Protein AF-A0A401IT10-F1 (afdb_monomer_lite)

Organism: NCBI:txid1808352

Radius of gyration: 24.79 Å; chains: 1; bounding box: 71×29×57 Å

Foldseek 3Di:
DDDQDPVNVVVVVVVCVVVVVVVVVVVVVVVVVCCLPPPDDPVRNVVVVVVVVVVVQVVQKKKKWWWKDFPNWIKIWIKIDTADDPVQWDQPPNDTWGWIFIDIDDTPPPVPCPPDSPGQIDHCQCVVDQVSVVVSVVVVVVVPGHPMDIPDMDMDD

Sequence (157 aa):
MPKTSKAQLKAVQKYDAEHRAEKQYRNRKSAAATFVRKYGTYADIKDLQSIIEDRLQEENTMIANIEFTSEGTAYQTTIQFEQLNDNNTNYIGGRYVATAAVDIFSGPDIDKDMDASLEWYYTDEDIADAEHVKAWFLENLKHEYQEPEINGFEIEE

Secondary structure (DSSP, 8-state):
-PPPPHHHHHHHHHHHHHTHHHHHHHHHHHHHHHIIIII--HHHHHHHHHHHHHHHHHTTEEEEEEEEEETTEEEEEEEEEE---TTT-EEETTEEEEEEEEEE--STTTTS-TT---EEEE-TTTTSSHHHHHHHHHHHHTTTSSS-EEEEEEEE-

Structure (mmCIF, N/CA/C/O backbone):
data_AF-A0A401IT10-F1
#
_entry.id   AF-A0A401IT10-F1
#
loop_
_atom_site.group_PDB
_atom_site.id
_atom_site.type_symbol
_atom_site.label_atom_id
_atom_site.label_alt_id
_atom_site.label_comp_id
_atom_site.label_asym_id
_atom_site.label_entity_id
_atom_site.label_seq_id
_atom_site.pdbx_PDB_ins_code
_atom_site.Cartn_x
_atom_site.Cartn_y
_atom_site.Cartn_z
_atom_site.occupancy
_atom_site.B_iso_or_equiv
_atom_site.auth_seq_id
_atom_site.auth_comp_id
_atom_site.auth_asym_id
_atom_site.auth_atom_id
_atom_site.pdbx_PDB_model_num
ATOM 1 N N . MET A 1 1 ? 43.402 6.080 -30.021 1.00 50.00 1 MET A N 1
ATOM 2 C CA . MET A 1 1 ? 42.732 5.780 -28.736 1.00 50.00 1 MET A CA 1
ATOM 3 C C . MET A 1 1 ? 43.702 5.001 -27.856 1.00 50.00 1 MET A C 1
ATOM 5 O O . MET A 1 1 ? 44.206 3.989 -28.337 1.00 50.00 1 MET A O 1
ATOM 9 N N . PRO A 1 2 ? 44.047 5.473 -26.645 1.00 54.12 2 PRO A N 1
ATOM 10 C CA . PRO A 1 2 ? 44.966 4.750 -25.768 1.00 54.12 2 PRO A CA 1
ATOM 11 C C . PRO A 1 2 ? 44.346 3.406 -25.358 1.00 54.12 2 PRO A C 1
ATOM 13 O O . PRO A 1 2 ? 43.202 3.354 -24.913 1.00 54.12 2 PRO A O 1
ATOM 16 N N . LYS A 1 3 ? 45.086 2.310 -25.562 1.00 64.06 3 LYS A N 1
ATOM 17 C CA . LYS A 1 3 ? 44.683 0.963 -25.138 1.00 64.06 3 LYS A CA 1
ATOM 18 C C . LYS A 1 3 ? 44.885 0.843 -23.629 1.00 64.06 3 LYS A C 1
ATOM 20 O O . LYS A 1 3 ? 45.988 1.078 -23.141 1.00 64.06 3 LYS A O 1
ATOM 25 N N . THR A 1 4 ? 43.833 0.460 -22.917 1.00 74.75 4 THR A N 1
ATOM 26 C CA . THR A 1 4 ? 43.849 0.175 -21.478 1.00 74.75 4 THR A CA 1
ATOM 27 C C . THR A 1 4 ? 44.982 -0.797 -21.144 1.00 74.75 4 THR A C 1
ATOM 29 O O . THR A 1 4 ? 45.135 -1.831 -21.801 1.00 74.75 4 THR A O 1
ATOM 32 N N . SER A 1 5 ? 45.812 -0.471 -20.153 1.00 81.38 5 SER A N 1
ATOM 33 C CA . SER A 1 5 ? 46.971 -1.299 -19.808 1.00 81.38 5 SER A CA 1
ATOM 34 C C . SER A 1 5 ? 46.536 -2.619 -19.157 1.00 81.38 5 SER A C 1
ATOM 36 O O . SER A 1 5 ? 45.479 -2.708 -18.527 1.00 81.38 5 SER A O 1
ATOM 38 N N . LYS A 1 6 ? 47.365 -3.670 -19.256 1.00 78.88 6 LYS A N 1
ATOM 39 C CA . LYS A 1 6 ? 47.084 -4.973 -18.614 1.00 78.88 6 LYS A CA 1
ATOM 40 C C . LYS A 1 6 ? 46.877 -4.854 -17.096 1.00 78.88 6 LYS A C 1
ATOM 42 O O . LYS A 1 6 ? 46.106 -5.620 -16.527 1.00 78.88 6 LYS A O 1
ATOM 47 N N . ALA A 1 7 ? 47.553 -3.904 -16.449 1.00 77.56 7 ALA A N 1
ATOM 48 C CA . ALA A 1 7 ? 47.401 -3.637 -15.020 1.00 77.56 7 ALA A CA 1
ATOM 49 C C . ALA A 1 7 ? 46.048 -2.982 -14.698 1.00 77.56 7 ALA A C 1
ATOM 51 O O . ALA A 1 7 ? 45.385 -3.394 -13.751 1.00 77.56 7 ALA A O 1
ATOM 52 N N . GLN A 1 8 ? 45.599 -2.037 -15.529 1.00 75.25 8 GLN A N 1
ATOM 53 C CA . GLN A 1 8 ? 44.277 -1.414 -15.404 1.00 75.25 8 GLN A CA 1
ATOM 54 C C . GLN A 1 8 ? 43.151 -2.435 -15.618 1.00 75.25 8 GLN A C 1
ATOM 56 O O . GLN A 1 8 ? 42.199 -2.466 -14.847 1.00 75.25 8 GLN A O 1
ATOM 61 N N . LEU A 1 9 ? 43.294 -3.333 -16.600 1.00 79.69 9 LEU A N 1
ATOM 62 C CA . LEU A 1 9 ? 42.358 -4.442 -16.819 1.00 79.69 9 LEU A CA 1
ATOM 63 C C . LEU A 1 9 ? 42.250 -5.366 -15.597 1.00 79.69 9 LEU A C 1
ATOM 65 O O . LEU A 1 9 ? 41.143 -5.704 -15.191 1.00 79.69 9 LEU A O 1
ATOM 69 N N . LYS A 1 10 ? 43.380 -5.739 -14.980 1.00 80.38 10 LYS A N 1
ATOM 70 C CA . LYS A 1 10 ? 43.384 -6.557 -13.755 1.00 80.38 10 LYS A CA 1
ATOM 71 C C . LYS A 1 10 ? 42.734 -5.843 -12.567 1.00 80.38 10 LYS A C 1
ATOM 73 O O . LYS A 1 10 ? 42.015 -6.482 -11.805 1.00 80.38 10 LYS A O 1
ATOM 78 N N . ALA A 1 11 ? 42.967 -4.540 -12.414 1.00 78.19 11 ALA A N 1
ATOM 79 C CA . ALA A 1 11 ? 42.359 -3.747 -11.347 1.00 78.19 11 ALA A CA 1
ATOM 80 C C . ALA A 1 11 ? 40.830 -3.660 -11.499 1.00 78.19 11 ALA A C 1
ATOM 82 O O . ALA A 1 11 ? 40.110 -3.898 -10.534 1.00 78.19 11 ALA A O 1
ATOM 83 N N . VAL A 1 12 ? 40.334 -3.418 -12.719 1.00 78.75 12 VAL A N 1
ATOM 84 C CA . VAL A 1 12 ? 38.890 -3.407 -13.021 1.00 78.75 12 VAL A CA 1
ATOM 85 C C . VAL A 1 12 ? 38.268 -4.782 -12.790 1.00 78.75 12 VAL A C 1
ATOM 87 O O . VAL A 1 12 ? 37.216 -4.877 -12.173 1.00 78.75 12 VAL A O 1
ATOM 90 N N . GLN A 1 13 ? 38.931 -5.859 -13.219 1.00 81.38 13 GLN A N 1
ATOM 91 C CA . GLN A 1 13 ? 38.443 -7.223 -12.988 1.00 81.38 13 GLN A CA 1
ATOM 92 C C . GLN A 1 13 ? 38.327 -7.561 -11.500 1.00 81.38 13 GLN A C 1
ATOM 94 O O . GLN A 1 13 ? 37.356 -8.196 -11.099 1.00 81.38 13 GLN A O 1
ATOM 99 N N . LYS A 1 14 ? 39.299 -7.133 -10.686 1.00 83.81 14 LYS A N 1
ATOM 100 C CA . LYS A 1 14 ? 39.262 -7.333 -9.235 1.00 83.81 14 LYS A CA 1
ATOM 101 C C . LYS A 1 14 ? 38.118 -6.540 -8.597 1.00 83.81 14 LYS A C 1
ATOM 103 O O . LYS A 1 14 ? 37.328 -7.114 -7.857 1.00 83.81 14 LYS A O 1
ATOM 108 N N . TYR A 1 15 ? 37.982 -5.267 -8.960 1.00 80.62 15 TYR A N 1
ATOM 109 C CA . TYR A 1 15 ? 36.897 -4.413 -8.480 1.00 80.62 15 TYR A CA 1
ATOM 110 C C . TYR A 1 15 ? 35.513 -4.963 -8.864 1.00 80.62 15 TYR A C 1
ATOM 112 O O . TYR A 1 15 ? 34.629 -5.062 -8.020 1.00 80.62 15 TYR A O 1
ATOM 120 N N . ASP A 1 16 ? 35.343 -5.406 -10.111 1.00 79.50 16 ASP A N 1
ATOM 121 C CA . ASP A 1 16 ? 34.102 -6.009 -10.606 1.00 79.50 16 ASP A CA 1
ATOM 122 C C . ASP A 1 16 ? 33.761 -7.339 -9.919 1.00 79.50 16 ASP A C 1
ATOM 124 O O . ASP A 1 16 ? 32.584 -7.683 -9.801 1.00 79.50 16 ASP A O 1
ATOM 128 N N . ALA A 1 17 ? 34.775 -8.108 -9.511 1.00 80.19 17 ALA A N 1
ATOM 129 C CA . ALA A 1 17 ? 34.582 -9.343 -8.760 1.00 80.19 17 ALA A CA 1
ATOM 130 C C . ALA A 1 17 ? 34.112 -9.056 -7.327 1.00 80.19 17 ALA A C 1
ATOM 132 O O . ALA A 1 17 ? 33.219 -9.743 -6.836 1.00 80.19 17 ALA A O 1
ATOM 133 N N . GLU A 1 18 ? 34.666 -8.018 -6.697 1.00 83.00 18 GLU A N 1
ATOM 134 C CA . GLU A 1 18 ? 34.283 -7.551 -5.358 1.00 83.00 18 GLU A CA 1
ATOM 135 C C . GLU A 1 18 ? 32.901 -6.862 -5.356 1.00 83.00 18 GLU A C 1
ATOM 137 O O . GLU A 1 18 ? 32.152 -6.999 -4.396 1.00 83.00 18 GLU A O 1
ATOM 142 N N . HIS A 1 19 ? 32.504 -6.211 -6.459 1.00 86.44 19 HIS A N 1
ATOM 143 C CA . HIS A 1 19 ? 31.243 -5.457 -6.597 1.00 86.44 19 HIS A CA 1
ATOM 144 C C . HIS A 1 19 ? 30.269 -6.118 -7.583 1.00 86.44 19 HIS A C 1
ATOM 146 O O . HIS A 1 19 ? 29.562 -5.460 -8.356 1.00 86.44 19 HIS A O 1
ATOM 152 N N . ARG A 1 20 ? 30.235 -7.454 -7.592 1.00 85.12 20 ARG A N 1
ATOM 153 C CA . ARG A 1 20 ? 29.487 -8.234 -8.588 1.00 85.12 20 ARG A CA 1
ATOM 154 C C . ARG A 1 20 ? 27.992 -7.904 -8.610 1.00 85.12 20 ARG A C 1
ATOM 156 O O . ARG A 1 20 ? 27.420 -7.814 -9.697 1.00 85.12 20 ARG A O 1
ATOM 163 N N . ALA A 1 21 ? 27.377 -7.709 -7.442 1.00 82.31 21 ALA A N 1
ATOM 164 C CA . ALA A 1 21 ? 25.958 -7.373 -7.319 1.00 82.31 21 ALA A CA 1
ATOM 165 C C . ALA A 1 21 ? 25.643 -6.001 -7.939 1.00 82.31 21 ALA A C 1
ATOM 167 O O . ALA A 1 21 ? 24.772 -5.894 -8.802 1.00 82.31 21 ALA A O 1
ATOM 168 N N . GLU A 1 22 ? 26.419 -4.971 -7.595 1.00 83.19 22 GLU A N 1
ATOM 169 C CA . GLU A 1 22 ? 26.259 -3.622 -8.146 1.00 83.19 22 GLU A CA 1
ATOM 170 C C . GLU A 1 22 ? 26.484 -3.602 -9.667 1.00 83.19 22 GLU A C 1
ATOM 172 O O . GLU A 1 22 ? 25.728 -2.991 -10.425 1.00 83.19 22 GLU A O 1
ATOM 177 N N . LYS A 1 23 ? 27.488 -4.341 -10.156 1.00 86.56 23 LYS A N 1
ATOM 178 C CA . LYS A 1 23 ? 27.721 -4.506 -11.594 1.00 86.56 23 LYS A CA 1
ATOM 179 C C . LYS A 1 23 ? 26.531 -5.163 -12.296 1.00 86.56 23 LYS A C 1
ATOM 181 O O . LYS A 1 23 ? 26.128 -4.697 -13.362 1.00 86.56 23 LYS A O 1
ATOM 186 N N . GLN A 1 24 ? 25.968 -6.229 -11.725 1.00 88.50 24 GLN A N 1
ATOM 187 C CA . GLN A 1 24 ? 24.781 -6.883 -12.280 1.00 88.50 24 GLN A CA 1
ATOM 188 C C . GLN A 1 24 ? 23.581 -5.936 -12.310 1.00 88.50 24 GLN A C 1
ATOM 190 O O . GLN A 1 24 ? 22.924 -5.849 -13.347 1.00 88.50 24 GLN A O 1
ATOM 195 N N . TYR A 1 25 ? 23.348 -5.185 -11.231 1.00 91.00 25 TYR A N 1
ATOM 196 C CA . TYR A 1 25 ? 22.302 -4.166 -11.167 1.00 91.00 25 TYR A CA 1
ATOM 197 C C . TYR A 1 25 ? 22.457 -3.126 -12.288 1.00 91.00 25 TYR A C 1
ATOM 199 O O . TYR A 1 25 ? 21.541 -2.938 -13.091 1.00 91.00 25 TYR A O 1
ATOM 207 N N . ARG A 1 26 ? 23.645 -2.515 -12.425 1.00 88.12 26 ARG A N 1
ATOM 208 C CA . ARG A 1 26 ? 23.922 -1.509 -13.470 1.00 88.12 26 ARG A CA 1
ATOM 209 C C . ARG A 1 26 ? 23.730 -2.069 -14.880 1.00 88.12 26 ARG A C 1
ATOM 211 O O . ARG A 1 26 ? 23.137 -1.403 -15.729 1.00 88.12 26 ARG A O 1
ATOM 218 N N . ASN A 1 27 ? 24.189 -3.297 -15.125 1.00 91.00 27 ASN A N 1
ATOM 219 C CA . ASN A 1 27 ? 24.030 -3.959 -16.419 1.00 91.00 27 ASN A CA 1
ATOM 220 C C . ASN A 1 27 ? 22.556 -4.208 -16.756 1.00 91.00 27 ASN A C 1
ATOM 222 O O . ASN A 1 27 ? 22.135 -3.890 -17.866 1.00 91.00 27 ASN A O 1
ATOM 226 N N . ARG A 1 28 ? 21.768 -4.728 -15.806 1.00 92.44 28 ARG A N 1
ATOM 227 C CA . ARG A 1 28 ? 20.327 -4.967 -15.987 1.00 92.44 28 ARG A CA 1
ATOM 228 C C . ARG A 1 28 ? 19.575 -3.662 -16.248 1.00 92.44 28 ARG A C 1
ATOM 230 O O . ARG A 1 28 ? 18.846 -3.579 -17.231 1.00 92.44 28 ARG A O 1
ATOM 237 N N . LYS A 1 29 ? 19.833 -2.620 -15.450 1.00 91.56 29 LYS A N 1
ATOM 238 C CA . LYS A 1 29 ? 19.239 -1.283 -15.623 1.00 91.56 29 LYS A CA 1
ATOM 239 C C . LYS A 1 29 ? 19.545 -0.689 -17.001 1.00 91.56 29 LYS A C 1
ATOM 241 O O . LYS A 1 29 ? 18.652 -0.182 -17.675 1.00 91.56 29 LYS A O 1
ATOM 246 N N . SER A 1 30 ? 20.801 -0.772 -17.438 1.00 92.38 30 SER A N 1
ATOM 247 C CA . SER A 1 30 ? 21.225 -0.268 -18.749 1.00 92.38 30 SER A CA 1
ATOM 248 C C . SER A 1 30 ? 20.597 -1.054 -19.906 1.00 92.38 30 SER A C 1
ATOM 250 O O . SER A 1 30 ? 20.155 -0.462 -20.894 1.00 92.38 30 SER A O 1
ATOM 252 N N . ALA A 1 31 ? 20.508 -2.382 -19.771 1.00 92.88 31 ALA A N 1
ATOM 253 C CA . ALA A 1 31 ? 19.874 -3.247 -20.760 1.00 92.88 31 ALA A CA 1
ATOM 254 C C . ALA A 1 31 ? 18.378 -2.937 -20.900 1.00 92.88 31 ALA A C 1
ATOM 256 O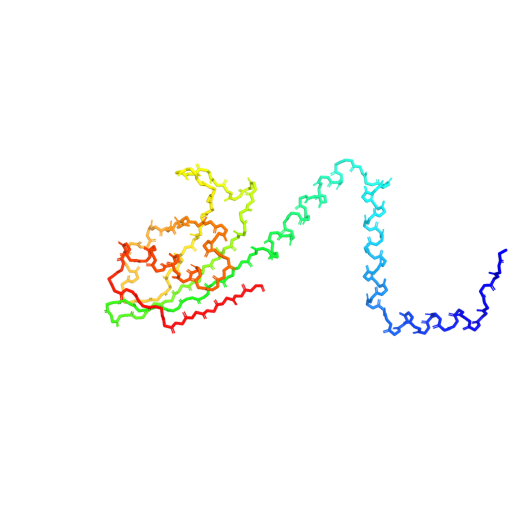 O . ALA A 1 31 ? 17.920 -2.714 -22.018 1.00 92.88 31 ALA A O 1
ATOM 257 N N . ALA A 1 32 ? 17.654 -2.821 -19.782 1.00 91.88 32 ALA A N 1
ATOM 258 C CA . ALA A 1 32 ? 16.243 -2.438 -19.762 1.00 91.88 32 ALA A CA 1
ATOM 259 C C . ALA A 1 32 ? 16.016 -1.063 -20.413 1.00 91.88 32 ALA A C 1
ATOM 261 O O . ALA A 1 32 ? 15.219 -0.939 -21.339 1.00 91.88 32 ALA A O 1
ATOM 262 N N . ALA A 1 33 ? 16.791 -0.044 -20.025 1.00 91.06 33 ALA A N 1
ATOM 263 C CA . ALA A 1 33 ? 16.687 1.291 -20.620 1.00 91.06 33 ALA A CA 1
ATOM 264 C C . ALA A 1 33 ? 16.961 1.285 -22.134 1.00 91.06 33 ALA A C 1
ATOM 266 O O . ALA A 1 33 ? 16.322 2.010 -22.897 1.00 91.06 33 ALA A O 1
ATOM 267 N N . THR A 1 34 ? 17.924 0.476 -22.579 1.00 94.69 34 THR A N 1
ATOM 268 C CA . THR A 1 34 ? 18.251 0.343 -24.002 1.00 94.69 34 THR A CA 1
ATOM 269 C C . THR A 1 34 ? 17.142 -0.381 -24.757 1.00 94.69 34 THR A C 1
ATOM 271 O O . THR A 1 34 ? 16.793 0.050 -25.854 1.00 94.69 34 THR A O 1
ATOM 274 N N . PHE A 1 35 ? 16.573 -1.440 -24.176 1.00 95.12 35 PHE A N 1
ATOM 275 C CA . PHE A 1 35 ? 15.438 -2.153 -24.747 1.00 95.12 35 PHE A CA 1
ATOM 276 C C . PHE A 1 35 ? 14.262 -1.200 -24.957 1.00 95.12 35 PHE A C 1
ATOM 278 O O . PHE A 1 35 ? 13.869 -0.990 -26.101 1.00 95.12 35 PHE A O 1
ATOM 285 N N . VAL A 1 36 ? 13.821 -0.517 -23.896 1.00 93.38 36 VAL A N 1
ATOM 286 C CA . VAL A 1 36 ? 12.689 0.421 -23.941 1.00 93.38 36 VAL A CA 1
ATOM 287 C C . VAL A 1 36 ? 12.887 1.528 -24.980 1.00 93.38 36 VAL A C 1
ATOM 289 O O . VAL A 1 36 ? 11.966 1.882 -25.705 1.00 93.38 36 VAL A O 1
ATOM 292 N N . ARG A 1 37 ? 14.103 2.079 -25.087 1.00 91.69 37 ARG A N 1
ATOM 293 C CA . ARG A 1 37 ? 14.372 3.221 -25.978 1.00 91.69 37 ARG A CA 1
ATOM 294 C C . ARG A 1 37 ? 14.607 2.854 -27.439 1.00 91.69 37 ARG A C 1
ATOM 296 O O . ARG A 1 37 ? 14.472 3.732 -28.287 1.00 91.69 37 ARG A O 1
ATOM 303 N N . LYS A 1 38 ? 15.100 1.647 -27.733 1.00 93.38 38 LYS A N 1
ATOM 304 C CA . LYS A 1 38 ? 15.659 1.330 -29.062 1.00 93.38 38 LYS A CA 1
ATOM 305 C C . LYS A 1 38 ? 15.161 0.039 -29.691 1.00 93.38 38 LYS A C 1
ATOM 307 O O . LYS A 1 38 ? 15.209 -0.050 -30.913 1.00 93.38 38 LYS A O 1
ATOM 312 N N . TYR A 1 39 ? 14.777 -0.956 -28.896 1.00 94.00 39 TYR A N 1
ATOM 313 C CA . TYR A 1 39 ? 14.527 -2.306 -29.408 1.00 94.00 39 TYR A CA 1
ATOM 314 C C . TYR A 1 39 ? 13.101 -2.800 -29.179 1.00 94.00 39 TYR A C 1
ATOM 316 O O . TYR A 1 39 ? 12.605 -3.544 -30.017 1.00 94.00 39 TYR A O 1
ATOM 324 N N . GLY A 1 40 ? 12.459 -2.405 -28.079 1.00 91.38 40 GLY A N 1
ATOM 325 C CA . GLY A 1 40 ? 11.098 -2.819 -27.762 1.00 91.38 40 GLY A CA 1
ATOM 326 C C . GLY A 1 40 ? 10.101 -2.276 -28.780 1.00 91.38 40 GLY A C 1
ATOM 327 O O . GLY A 1 40 ? 10.162 -1.107 -29.169 1.00 91.38 40 GLY A O 1
ATOM 328 N N . THR A 1 41 ? 9.183 -3.131 -29.217 1.00 96.62 41 THR A N 1
ATOM 329 C CA . THR A 1 41 ? 8.018 -2.704 -29.990 1.00 96.62 41 THR A CA 1
ATOM 330 C C . THR A 1 41 ? 7.008 -2.020 -29.075 1.00 96.62 41 THR A C 1
ATOM 332 O O . THR A 1 41 ? 7.035 -2.199 -27.863 1.00 96.62 41 THR A O 1
ATOM 335 N N . TYR A 1 42 ? 6.061 -1.268 -29.639 1.00 92.38 42 TYR A N 1
ATOM 336 C CA . TYR A 1 42 ? 4.999 -0.653 -28.836 1.00 92.38 42 TYR A CA 1
ATOM 337 C C . TYR A 1 42 ? 4.179 -1.663 -28.020 1.00 92.38 42 TYR A C 1
ATOM 339 O O . TYR A 1 42 ? 3.706 -1.301 -26.949 1.00 92.38 42 TYR A O 1
ATOM 347 N N . ALA A 1 43 ? 4.014 -2.899 -28.506 1.00 92.12 43 ALA A N 1
ATOM 348 C CA . ALA A 1 43 ? 3.369 -3.962 -27.737 1.00 92.12 43 ALA A CA 1
ATOM 349 C C . ALA A 1 43 ? 4.233 -4.353 -26.529 1.00 92.12 43 ALA A C 1
ATOM 351 O O . ALA A 1 43 ? 3.758 -4.271 -25.404 1.00 92.12 43 ALA A O 1
ATOM 352 N N . ASP A 1 44 ? 5.527 -4.614 -26.749 1.00 92.31 44 ASP A N 1
ATOM 353 C CA . ASP A 1 44 ? 6.462 -4.943 -25.663 1.00 92.31 44 ASP A CA 1
ATOM 354 C C . ASP A 1 44 ? 6.538 -3.830 -24.607 1.00 92.31 44 ASP A C 1
ATOM 356 O O . ASP A 1 44 ? 6.655 -4.105 -23.417 1.00 92.31 44 ASP A O 1
ATOM 360 N N . ILE A 1 45 ? 6.488 -2.558 -25.025 1.00 92.44 45 ILE A N 1
ATOM 361 C CA . ILE A 1 45 ? 6.507 -1.430 -24.085 1.00 92.44 45 ILE A CA 1
ATOM 362 C C . ILE A 1 45 ? 5.235 -1.395 -23.238 1.00 92.44 45 ILE A C 1
ATOM 364 O O . ILE A 1 45 ? 5.335 -1.121 -22.048 1.00 92.44 45 ILE A O 1
ATOM 368 N N . LYS A 1 46 ? 4.064 -1.681 -23.817 1.00 88.94 46 LYS A N 1
ATOM 369 C CA . LYS A 1 46 ? 2.805 -1.735 -23.062 1.00 88.94 46 LYS A CA 1
ATOM 370 C C . LYS A 1 46 ? 2.783 -2.892 -22.069 1.00 88.94 46 LYS A C 1
ATOM 372 O O . LYS A 1 46 ? 2.386 -2.691 -20.929 1.00 88.94 46 LYS A O 1
ATOM 377 N N . ASP A 1 47 ? 3.270 -4.060 -22.472 1.00 88.88 47 ASP A N 1
ATOM 378 C CA . ASP A 1 47 ? 3.366 -5.214 -21.576 1.00 88.88 47 ASP A CA 1
ATOM 379 C C . ASP A 1 47 ? 4.334 -4.925 -20.418 1.00 88.88 47 ASP A C 1
ATOM 381 O O . ASP A 1 47 ? 4.027 -5.181 -19.256 1.00 88.88 47 ASP A O 1
ATOM 385 N N . LEU A 1 48 ? 5.488 -4.311 -20.712 1.00 90.50 48 LEU A N 1
ATOM 386 C CA . LEU A 1 48 ? 6.419 -3.861 -19.676 1.00 90.50 48 LEU A CA 1
ATOM 387 C C . LEU A 1 48 ? 5.819 -2.782 -18.777 1.00 90.50 48 LEU A C 1
ATOM 389 O O . LEU A 1 48 ? 6.143 -2.753 -17.595 1.00 90.50 48 LEU A O 1
ATOM 393 N N . GLN A 1 49 ? 4.986 -1.898 -19.320 1.00 86.38 49 GLN A N 1
ATOM 394 C CA . GLN A 1 49 ? 4.306 -0.875 -18.540 1.00 86.38 49 GLN A CA 1
ATOM 395 C C . GLN A 1 49 ? 3.344 -1.510 -17.527 1.00 86.38 49 GLN A C 1
ATOM 397 O O . GLN A 1 49 ? 3.443 -1.165 -16.358 1.00 86.38 49 GLN A O 1
ATOM 402 N N . SER A 1 50 ? 2.536 -2.495 -17.933 1.00 81.56 50 SER A N 1
ATOM 403 C CA . SER A 1 50 ? 1.665 -3.247 -17.012 1.00 81.56 50 SER A CA 1
ATOM 404 C C . SER A 1 50 ? 2.466 -3.919 -15.895 1.00 81.56 50 SER A C 1
ATOM 406 O O . SER A 1 50 ? 2.143 -3.764 -14.729 1.00 81.56 50 SER A O 1
ATOM 408 N N . ILE A 1 51 ? 3.573 -4.594 -16.226 1.00 85.81 51 ILE A N 1
ATOM 409 C CA . ILE A 1 51 ? 4.420 -5.260 -15.219 1.00 85.81 51 ILE A CA 1
ATOM 410 C C . ILE A 1 51 ? 5.055 -4.247 -14.254 1.00 85.81 51 ILE A C 1
ATOM 412 O O . ILE A 1 51 ? 5.257 -4.541 -13.077 1.00 85.81 51 ILE A O 1
ATOM 416 N N . ILE A 1 52 ? 5.436 -3.067 -14.753 1.00 84.12 52 ILE A N 1
ATOM 417 C CA . ILE A 1 52 ? 5.968 -1.989 -13.914 1.00 84.12 52 ILE A CA 1
ATOM 418 C C . ILE A 1 52 ? 4.869 -1.442 -13.005 1.00 84.12 52 ILE A C 1
ATOM 420 O O . ILE A 1 52 ? 5.146 -1.211 -11.836 1.00 84.12 52 ILE A O 1
ATOM 424 N N . GLU A 1 53 ? 3.658 -1.249 -13.520 1.00 79.00 53 GLU A N 1
ATOM 425 C CA . GLU A 1 53 ? 2.501 -0.798 -12.744 1.00 79.00 53 GLU A CA 1
ATOM 426 C C . GLU A 1 53 ? 2.171 -1.798 -11.626 1.00 79.00 53 GLU A C 1
ATOM 428 O O . GLU A 1 53 ? 2.139 -1.385 -10.472 1.00 79.00 53 GLU A O 1
ATOM 433 N N . ASP A 1 54 ? 2.089 -3.100 -11.922 1.00 73.31 54 ASP A N 1
ATOM 434 C CA . ASP A 1 54 ? 1.876 -4.156 -10.918 1.00 73.31 54 ASP A CA 1
ATOM 435 C C . ASP A 1 54 ? 2.979 -4.143 -9.844 1.00 73.31 54 ASP A C 1
ATOM 437 O O . ASP A 1 54 ? 2.723 -4.194 -8.642 1.00 73.31 54 ASP A O 1
ATOM 441 N N . ARG A 1 55 ? 4.245 -4.021 -10.268 1.00 73.75 55 ARG A N 1
ATOM 442 C CA . ARG A 1 55 ? 5.392 -4.003 -9.349 1.00 73.75 55 ARG A CA 1
ATOM 443 C C . ARG A 1 55 ? 5.423 -2.751 -8.469 1.00 73.75 55 ARG A C 1
ATOM 445 O O . ARG A 1 55 ? 5.915 -2.817 -7.346 1.00 73.75 55 ARG A O 1
ATOM 452 N N . LEU A 1 56 ? 4.965 -1.616 -8.990 1.00 67.38 56 LEU A N 1
ATOM 453 C CA . LEU A 1 56 ? 4.847 -0.376 -8.228 1.00 67.38 56 LEU A CA 1
ATOM 454 C C . LEU A 1 56 ? 3.627 -0.408 -7.300 1.00 67.38 56 LEU A C 1
ATOM 456 O O . LEU A 1 56 ? 3.706 0.156 -6.219 1.00 67.38 56 LEU A O 1
ATOM 460 N N . GLN A 1 57 ? 2.541 -1.096 -7.668 1.00 64.69 57 GLN A N 1
ATOM 461 C CA . GLN A 1 57 ? 1.412 -1.347 -6.767 1.00 64.69 57 GLN A CA 1
ATOM 462 C C . GLN A 1 57 ? 1.823 -2.200 -5.559 1.00 64.69 57 GLN A C 1
ATOM 464 O O . GLN A 1 57 ? 1.457 -1.862 -4.436 1.00 64.69 57 GLN A O 1
ATOM 469 N N . GLU A 1 58 ? 2.651 -3.234 -5.756 1.00 61.53 58 GLU A N 1
ATOM 470 C CA . GLU A 1 58 ? 3.230 -4.008 -4.642 1.00 61.53 58 GLU A CA 1
ATOM 471 C C . GLU A 1 58 ? 4.042 -3.126 -3.674 1.00 61.53 58 GLU A C 1
ATOM 473 O O . GLU A 1 58 ? 3.972 -3.332 -2.470 1.00 61.53 58 GLU A O 1
ATOM 478 N N . GLU A 1 59 ? 4.795 -2.137 -4.174 1.00 59.84 59 GLU A N 1
ATOM 479 C CA . GLU A 1 59 ? 5.536 -1.168 -3.337 1.00 59.84 59 GLU A CA 1
ATOM 480 C C . GLU A 1 59 ? 4.635 -0.079 -2.721 1.00 59.84 59 GLU A C 1
ATOM 482 O O . GLU A 1 59 ? 5.080 0.680 -1.866 1.00 59.84 59 GLU A O 1
ATOM 487 N N . ASN A 1 60 ? 3.374 -0.002 -3.148 1.00 69.19 60 ASN A N 1
ATOM 488 C CA . ASN A 1 60 ? 2.376 0.960 -2.680 1.00 69.19 60 ASN A CA 1
ATOM 489 C C . ASN A 1 60 ? 1.305 0.310 -1.794 1.00 69.19 60 ASN A C 1
ATOM 491 O O . ASN A 1 60 ? 0.261 0.922 -1.543 1.00 69.19 60 ASN A O 1
ATOM 495 N N . THR A 1 61 ? 1.537 -0.933 -1.372 1.00 79.56 61 THR A N 1
ATOM 496 C CA . THR A 1 61 ? 0.647 -1.653 -0.468 1.00 79.56 61 THR A CA 1
ATOM 497 C C . THR A 1 61 ? 1.101 -1.416 0.967 1.00 79.56 61 THR A C 1
ATOM 499 O O . THR A 1 61 ? 2.264 -1.617 1.288 1.00 79.56 61 THR A O 1
ATOM 502 N N . MET A 1 62 ? 0.182 -1.000 1.830 1.00 87.25 62 MET A N 1
ATOM 503 C CA . MET A 1 62 ? 0.406 -0.845 3.264 1.00 87.25 62 MET A CA 1
ATOM 504 C C . MET A 1 62 ? -0.481 -1.845 3.998 1.00 87.25 62 MET A C 1
ATOM 506 O O . MET A 1 62 ? -1.685 -1.894 3.753 1.00 87.25 62 MET A O 1
ATOM 510 N N . ILE A 1 63 ? 0.086 -2.626 4.915 1.00 89.44 63 ILE A N 1
ATOM 511 C CA . ILE A 1 63 ? -0.685 -3.551 5.753 1.00 89.44 63 ILE A CA 1
ATOM 512 C C . ILE A 1 63 ? -0.730 -2.996 7.172 1.00 89.44 63 ILE A C 1
ATOM 514 O O . ILE A 1 63 ? 0.308 -2.800 7.797 1.00 89.44 63 ILE A O 1
ATOM 518 N N . ALA A 1 64 ? -1.931 -2.757 7.694 1.00 91.00 64 ALA A N 1
ATOM 519 C CA . ALA A 1 64 ? -2.143 -2.347 9.075 1.00 91.00 64 ALA A CA 1
ATOM 520 C C . ALA A 1 64 ? -2.705 -3.510 9.896 1.00 91.00 64 ALA A C 1
ATOM 522 O O . ALA A 1 64 ? -3.799 -4.009 9.627 1.00 91.00 64 ALA A O 1
ATOM 523 N N . ASN A 1 65 ? -1.977 -3.906 10.934 1.00 90.75 65 ASN A N 1
ATOM 524 C CA . ASN A 1 65 ? -2.438 -4.840 11.951 1.00 90.75 65 ASN A CA 1
ATOM 525 C C . ASN A 1 65 ? -2.925 -4.037 13.159 1.00 90.75 65 ASN A C 1
ATOM 527 O O . ASN A 1 65 ? -2.161 -3.275 13.757 1.00 90.75 65 ASN A O 1
ATOM 531 N N . ILE A 1 66 ? -4.201 -4.186 13.510 1.00 91.25 66 ILE A N 1
ATOM 532 C CA . ILE A 1 66 ? -4.854 -3.367 14.534 1.00 91.25 66 ILE A CA 1
ATOM 533 C C . ILE A 1 66 ? -5.485 -4.272 15.585 1.00 91.25 66 ILE A C 1
ATOM 535 O O . ILE A 1 66 ? -6.281 -5.155 15.271 1.00 91.25 66 ILE A O 1
ATOM 539 N N . GLU A 1 67 ? -5.165 -4.010 16.847 1.00 91.75 67 GLU A N 1
ATOM 540 C CA . GLU A 1 67 ? -5.838 -4.577 18.011 1.00 91.75 67 GLU A CA 1
ATOM 541 C C . GLU A 1 67 ? -6.671 -3.481 18.669 1.00 91.75 67 GLU A C 1
ATOM 543 O O . GLU A 1 67 ? -6.164 -2.399 18.979 1.00 91.75 67 GLU A O 1
ATOM 548 N N . PHE A 1 68 ? -7.946 -3.751 18.924 1.00 89.94 68 PHE A N 1
ATOM 549 C CA . PHE A 1 68 ? -8.837 -2.787 19.561 1.00 89.94 68 PHE A CA 1
ATOM 550 C C . PHE A 1 68 ? -9.743 -3.457 20.586 1.00 89.94 68 PHE A C 1
ATOM 552 O O . PHE A 1 68 ? -9.931 -4.671 20.587 1.00 89.94 68 PHE A O 1
ATOM 559 N N . THR A 1 69 ? -10.299 -2.662 21.491 1.00 90.12 69 THR A N 1
ATOM 560 C CA . THR A 1 69 ? -11.352 -3.093 22.404 1.00 90.12 69 THR A CA 1
ATOM 561 C C . THR A 1 69 ? -12.615 -2.303 22.175 1.00 90.12 69 THR A C 1
ATOM 563 O O . THR A 1 69 ? -12.567 -1.101 21.941 1.00 90.12 69 THR A O 1
ATOM 566 N N . SER A 1 70 ? -13.748 -2.974 22.310 1.00 85.56 70 SER A N 1
ATOM 567 C CA . SER A 1 70 ? -15.058 -2.343 22.392 1.00 85.56 70 SER A CA 1
ATOM 568 C C . SER A 1 70 ? -15.919 -3.150 23.353 1.00 85.56 70 SER A C 1
ATOM 570 O O . SER A 1 70 ? -15.837 -4.379 23.383 1.00 85.56 70 SER A O 1
ATOM 572 N N . GLU A 1 71 ? -16.687 -2.459 24.197 1.00 84.69 71 GLU A N 1
ATOM 573 C CA . GLU A 1 71 ? -17.601 -3.088 25.163 1.00 84.69 71 GLU A CA 1
ATOM 574 C C . GLU A 1 71 ? -16.910 -4.139 26.067 1.00 84.69 71 GLU A C 1
ATOM 576 O O . GLU A 1 71 ? -17.484 -5.165 26.429 1.00 84.69 71 GLU A O 1
ATOM 581 N N . GLY A 1 72 ? -15.640 -3.904 26.427 1.00 83.12 72 GLY A N 1
ATOM 582 C CA . GLY A 1 72 ? -14.842 -4.814 27.263 1.00 83.12 72 GLY A CA 1
ATOM 583 C C . GLY A 1 72 ? -14.353 -6.087 26.559 1.00 83.12 72 GLY A C 1
ATOM 584 O O . GLY A 1 72 ? -13.788 -6.965 27.211 1.00 83.12 72 GLY A O 1
ATOM 585 N N . THR A 1 73 ? -14.544 -6.183 25.245 1.00 83.69 73 THR A N 1
ATOM 586 C CA . THR A 1 73 ? -14.073 -7.279 24.398 1.00 83.69 73 THR A CA 1
ATOM 587 C C . THR A 1 73 ? -12.886 -6.827 23.561 1.00 83.69 73 THR A C 1
ATOM 589 O O . THR A 1 73 ? -12.913 -5.724 23.026 1.00 83.69 73 THR A O 1
ATOM 592 N N . ALA A 1 74 ? -11.869 -7.681 23.426 1.00 86.44 74 ALA A N 1
ATOM 593 C CA . ALA A 1 74 ? -10.732 -7.457 22.538 1.00 86.44 74 ALA A CA 1
ATOM 594 C C . ALA A 1 74 ? -10.960 -8.090 21.158 1.00 86.44 74 ALA A C 1
ATOM 596 O O . ALA A 1 74 ? -11.450 -9.217 21.069 1.00 86.44 74 ALA A O 1
ATOM 597 N N . TYR A 1 75 ? -10.545 -7.363 20.126 1.00 85.62 75 TYR A N 1
ATOM 598 C CA . TYR A 1 75 ? -10.656 -7.700 18.714 1.00 85.62 75 TYR A CA 1
ATOM 599 C C . TYR A 1 75 ? -9.322 -7.451 18.009 1.00 85.62 75 TYR A C 1
ATOM 601 O O . TYR A 1 75 ? -8.512 -6.628 18.447 1.00 85.62 75 TYR A O 1
ATOM 609 N N . GLN A 1 76 ? -9.122 -8.129 16.883 1.00 86.19 76 GLN A N 1
ATOM 610 C CA . GLN A 1 76 ? -7.986 -7.923 15.993 1.00 86.19 76 GLN A CA 1
ATOM 611 C C . GLN A 1 76 ? -8.456 -7.899 14.539 1.00 86.19 76 GLN A C 1
ATOM 613 O O . GLN A 1 76 ? -9.323 -8.685 14.157 1.00 86.19 76 GLN A O 1
ATOM 618 N N . THR A 1 77 ? -7.853 -7.031 13.734 1.00 84.88 77 THR A N 1
ATOM 619 C CA . THR A 1 77 ? -8.064 -6.951 12.287 1.00 84.88 77 THR A CA 1
ATOM 620 C C . THR A 1 77 ? -6.739 -6.731 11.569 1.00 84.88 77 THR A C 1
ATOM 622 O O . THR A 1 77 ? -5.810 -6.134 12.120 1.00 84.88 77 THR A O 1
ATOM 625 N N . THR A 1 78 ? -6.681 -7.183 10.323 1.00 87.75 78 THR A N 1
ATOM 626 C CA . THR A 1 78 ? -5.608 -6.861 9.378 1.00 87.75 78 THR A CA 1
ATOM 627 C C . THR A 1 78 ? -6.250 -6.199 8.171 1.00 87.75 78 THR A C 1
ATOM 629 O O . THR A 1 78 ? -7.209 -6.733 7.620 1.00 87.75 78 THR A O 1
ATOM 632 N N . ILE A 1 79 ? -5.753 -5.026 7.790 1.00 87.56 79 ILE A N 1
ATOM 633 C CA . ILE A 1 79 ? -6.300 -4.221 6.697 1.00 87.56 79 ILE A CA 1
ATOM 634 C C . ILE A 1 79 ? -5.190 -3.978 5.687 1.00 87.56 79 ILE A C 1
ATOM 636 O O . ILE A 1 79 ? -4.106 -3.527 6.056 1.00 87.56 79 ILE A O 1
ATOM 640 N N . GLN A 1 80 ? -5.464 -4.275 4.421 1.00 88.06 80 GLN A N 1
ATOM 641 C CA . GLN A 1 80 ? -4.572 -3.956 3.316 1.00 88.06 80 GLN A CA 1
ATOM 642 C C . GLN A 1 80 ? -5.064 -2.686 2.623 1.00 88.06 80 GLN A C 1
ATOM 644 O O . GLN A 1 80 ? -6.209 -2.617 2.176 1.00 88.06 80 GLN A O 1
ATOM 649 N N . PHE A 1 81 ? -4.179 -1.705 2.510 1.00 88.19 81 PHE A N 1
ATOM 650 C CA . PHE A 1 81 ? -4.392 -0.481 1.757 1.00 88.19 81 PHE A CA 1
ATOM 651 C C . PHE A 1 81 ? -3.503 -0.464 0.526 1.00 88.19 81 PHE A C 1
ATOM 653 O O . PHE A 1 81 ? -2.356 -0.899 0.563 1.00 88.19 81 PHE A O 1
ATOM 660 N N . GLU A 1 82 ? -4.017 0.117 -0.545 1.00 85.56 82 GLU A N 1
ATOM 661 C CA . GLU A 1 82 ? -3.265 0.437 -1.751 1.00 85.56 82 GLU A CA 1
ATOM 662 C C . GLU A 1 82 ? -3.340 1.941 -2.009 1.00 85.56 82 GLU A C 1
ATOM 664 O O . GLU A 1 82 ? -4.413 2.536 -1.866 1.00 85.56 82 GLU A O 1
ATOM 669 N N . GLN A 1 83 ? -2.243 2.562 -2.448 1.00 83.94 83 GLN A N 1
ATOM 670 C CA . GLN A 1 83 ? -2.327 3.933 -2.964 1.00 83.94 83 GLN A CA 1
ATOM 671 C C . GLN A 1 83 ? -3.336 4.025 -4.110 1.00 83.94 83 GLN A C 1
ATOM 673 O O . GLN A 1 83 ? -3.425 3.129 -4.967 1.00 83.94 83 GLN A O 1
ATOM 678 N N . LEU A 1 84 ? -4.066 5.139 -4.142 1.00 83.94 84 LEU A N 1
ATOM 679 C CA . LEU A 1 84 ? -5.066 5.381 -5.169 1.00 83.94 84 LEU A CA 1
ATOM 680 C C . LEU A 1 84 ? -4.399 5.483 -6.547 1.00 83.94 84 LEU A C 1
ATOM 682 O O . LEU A 1 84 ? -3.407 6.180 -6.763 1.00 83.94 84 LEU A O 1
ATOM 686 N N . ASN A 1 85 ? -4.971 4.774 -7.510 1.00 80.25 85 ASN A N 1
ATOM 687 C CA . ASN A 1 85 ? -4.573 4.777 -8.908 1.00 80.25 85 ASN A CA 1
ATOM 688 C C . ASN A 1 85 ? -5.794 4.614 -9.824 1.00 80.25 85 ASN A C 1
ATOM 690 O O . ASN A 1 85 ? -6.906 4.336 -9.372 1.00 80.25 85 ASN A O 1
ATOM 694 N N . ASP A 1 86 ? -5.583 4.756 -11.132 1.00 73.94 86 ASP A N 1
ATOM 695 C CA . ASP A 1 86 ? -6.654 4.704 -12.137 1.00 73.94 86 ASP A CA 1
ATOM 696 C C . ASP A 1 86 ? -7.460 3.385 -12.124 1.00 73.94 86 ASP A C 1
ATOM 698 O O . ASP A 1 86 ? -8.583 3.360 -12.628 1.00 73.94 86 ASP A O 1
ATOM 702 N N . ASN A 1 87 ? -6.920 2.301 -11.549 1.00 76.62 87 ASN A N 1
ATOM 703 C CA . ASN A 1 87 ? -7.551 0.979 -11.524 1.00 76.62 87 ASN A CA 1
ATOM 704 C C . ASN A 1 87 ? -8.331 0.684 -10.231 1.00 76.62 87 ASN A C 1
ATOM 706 O O . ASN A 1 87 ? -9.262 -0.118 -10.278 1.00 76.62 87 ASN A O 1
ATOM 710 N N . ASN A 1 88 ? -7.974 1.300 -9.097 1.00 77.31 88 ASN A N 1
ATOM 711 C CA . ASN A 1 88 ? -8.597 1.038 -7.788 1.00 77.31 88 ASN A CA 1
ATOM 712 C C . ASN A 1 88 ? -9.382 2.237 -7.214 1.00 77.31 88 ASN A C 1
ATOM 714 O O . ASN A 1 88 ? -9.905 2.160 -6.104 1.00 77.31 88 ASN A O 1
ATOM 718 N N . THR A 1 89 ? -9.503 3.332 -7.973 1.00 85.81 89 THR A N 1
ATOM 719 C CA . THR A 1 89 ? -10.146 4.570 -7.514 1.00 85.81 89 THR A CA 1
ATOM 720 C C . THR A 1 89 ? -11.550 4.764 -8.091 1.00 85.81 89 THR A C 1
ATOM 722 O O . THR A 1 89 ? -11.767 4.696 -9.300 1.00 85.81 89 THR A O 1
ATOM 725 N N . ASN A 1 90 ? -12.494 5.143 -7.230 1.00 86.44 90 ASN A N 1
ATOM 726 C CA . ASN A 1 90 ? -13.833 5.618 -7.570 1.00 86.44 90 ASN A CA 1
ATOM 727 C C . ASN A 1 90 ? -14.002 7.110 -7.226 1.00 86.44 90 ASN A C 1
ATOM 729 O O . ASN A 1 90 ? -13.361 7.626 -6.314 1.00 86.44 90 ASN A O 1
ATOM 733 N N . TYR A 1 91 ? -14.898 7.818 -7.927 1.00 84.81 91 TYR A N 1
ATOM 734 C CA . TYR A 1 91 ? -15.233 9.216 -7.614 1.00 84.81 91 TYR A CA 1
ATOM 735 C C . TYR A 1 91 ? -16.589 9.312 -6.907 1.00 84.81 91 TYR A C 1
ATOM 737 O O . TYR A 1 91 ? -17.639 9.171 -7.537 1.00 84.81 91 TYR A O 1
ATOM 745 N N . ILE A 1 92 ? -16.571 9.564 -5.596 1.00 83.44 92 ILE A N 1
ATOM 746 C CA . ILE A 1 92 ? -17.759 9.570 -4.732 1.00 83.44 92 ILE A CA 1
ATOM 747 C C . ILE A 1 92 ? -17.760 10.841 -3.879 1.00 83.44 92 ILE A C 1
ATOM 749 O O . ILE A 1 92 ? -16.740 11.246 -3.329 1.00 83.44 92 ILE A O 1
ATOM 753 N N . GLY A 1 93 ? -18.908 11.521 -3.786 1.00 79.69 93 GLY A N 1
ATOM 754 C CA . GLY A 1 93 ? -19.072 12.671 -2.883 1.00 79.69 93 GLY A CA 1
ATOM 755 C C . GLY A 1 93 ? -18.126 13.853 -3.145 1.00 79.69 93 GLY A C 1
ATOM 756 O O . GLY A 1 93 ? -17.899 14.663 -2.251 1.00 79.69 93 GLY A O 1
ATOM 757 N N . GLY A 1 94 ? -17.567 13.965 -4.355 1.00 83.56 94 GLY A N 1
ATOM 758 C CA . GLY A 1 94 ? -16.611 15.015 -4.714 1.00 83.56 94 GLY A CA 1
ATOM 759 C C . GLY A 1 94 ? -15.139 14.660 -4.475 1.00 83.56 94 GLY A C 1
ATOM 760 O O . GLY A 1 94 ? -14.285 15.530 -4.645 1.00 83.56 94 GLY A O 1
ATOM 761 N N . ARG A 1 95 ? -14.835 13.415 -4.089 1.00 85.12 95 ARG A N 1
ATOM 762 C CA . ARG A 1 95 ? -13.487 12.935 -3.757 1.00 85.12 95 ARG A CA 1
ATOM 763 C C . ARG A 1 95 ? -13.163 11.638 -4.500 1.00 85.12 95 ARG A C 1
ATOM 765 O O . ARG A 1 95 ? -14.065 10.891 -4.873 1.00 85.12 95 ARG A O 1
ATOM 772 N 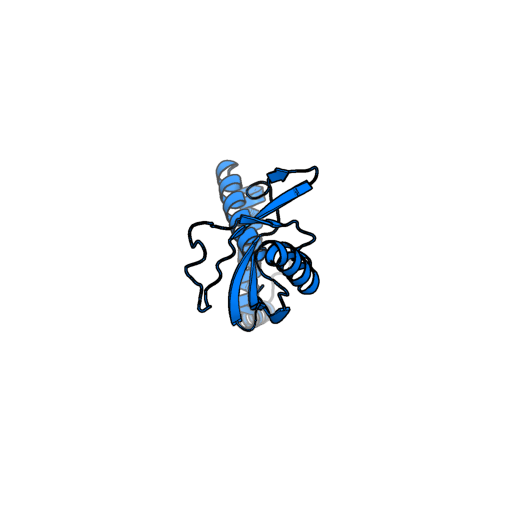N . TYR A 1 96 ? -11.873 11.405 -4.715 1.00 86.44 96 TYR A N 1
ATOM 773 C CA . TYR A 1 96 ? -11.340 10.131 -5.193 1.00 86.44 96 TYR A CA 1
ATOM 774 C C . TYR A 1 96 ? -11.116 9.218 -3.990 1.00 86.44 96 TYR A C 1
ATOM 776 O O . TYR A 1 96 ? -10.489 9.651 -3.026 1.00 86.44 96 TYR A O 1
ATOM 784 N N . VAL A 1 97 ? -11.670 8.010 -4.031 1.00 89.31 97 VAL A N 1
ATOM 785 C CA . VAL A 1 97 ? -11.632 7.043 -2.928 1.00 89.31 97 VAL A CA 1
ATOM 786 C C . VAL A 1 97 ? -11.314 5.646 -3.449 1.00 89.31 97 VAL A C 1
ATOM 788 O O . VAL A 1 97 ? -11.737 5.294 -4.550 1.00 89.31 97 VAL A O 1
ATOM 791 N N . ALA A 1 98 ? -10.627 4.847 -2.644 1.00 88.75 98 ALA A N 1
ATOM 792 C CA . ALA A 1 98 ? -10.500 3.403 -2.809 1.00 88.75 98 ALA A CA 1
ATOM 793 C C . ALA A 1 98 ? -11.282 2.684 -1.695 1.00 88.75 98 ALA A C 1
ATOM 795 O O . ALA A 1 98 ? -11.815 3.330 -0.790 1.00 88.75 98 ALA A O 1
ATOM 796 N N . THR A 1 99 ? -11.398 1.362 -1.785 1.00 87.06 99 THR A N 1
ATOM 797 C CA . THR A 1 99 ? -12.099 0.515 -0.807 1.00 87.06 99 THR A CA 1
ATOM 798 C C . THR A 1 99 ? -11.120 -0.442 -0.149 1.00 87.06 99 THR A C 1
ATOM 800 O O . THR A 1 99 ? -10.383 -1.131 -0.851 1.00 87.06 99 THR A O 1
ATOM 803 N N . ALA A 1 100 ? -11.130 -0.512 1.180 1.00 84.06 100 ALA A N 1
ATOM 804 C CA . ALA A 1 100 ? -10.362 -1.487 1.946 1.00 84.06 100 ALA A CA 1
ATOM 805 C C . ALA A 1 100 ? -11.299 -2.558 2.506 1.00 84.06 100 ALA A C 1
ATOM 807 O O . ALA A 1 100 ? -12.353 -2.233 3.054 1.00 84.06 100 ALA A O 1
ATOM 808 N N . ALA A 1 101 ? -10.903 -3.825 2.386 1.00 79.31 101 ALA A N 1
ATOM 809 C CA . ALA A 1 101 ? -11.572 -4.919 3.080 1.00 79.31 101 ALA A CA 1
ATOM 810 C C . ALA A 1 101 ? -11.086 -4.954 4.536 1.00 79.31 101 ALA A C 1
ATOM 812 O O . ALA A 1 101 ? -9.877 -4.945 4.787 1.00 79.31 101 ALA A O 1
ATOM 813 N N . VAL A 1 102 ? -12.022 -4.980 5.483 1.00 73.94 102 VAL A N 1
ATOM 814 C CA . VAL A 1 102 ? -11.726 -5.014 6.918 1.00 73.94 102 VAL A CA 1
ATOM 815 C C . VAL A 1 102 ? -12.276 -6.306 7.507 1.00 73.94 102 VAL A C 1
ATOM 817 O O . VAL A 1 102 ? -13.478 -6.439 7.725 1.00 73.94 102 VAL A O 1
ATOM 820 N N . ASP A 1 103 ? -11.377 -7.253 7.766 1.00 70.25 103 ASP A N 1
ATOM 821 C CA . ASP A 1 103 ? -11.715 -8.556 8.335 1.00 70.25 103 ASP A CA 1
ATOM 822 C C . ASP A 1 103 ? -11.389 -8.581 9.840 1.00 70.25 103 ASP A C 1
ATOM 824 O O . ASP A 1 103 ? -10.226 -8.599 10.247 1.00 70.25 103 ASP A O 1
ATOM 828 N N . ILE A 1 104 ? -12.416 -8.609 10.694 1.00 69.31 104 ILE A N 1
ATOM 829 C CA . ILE A 1 104 ? -12.254 -8.680 12.155 1.00 69.31 104 ILE A CA 1
ATOM 830 C C . ILE A 1 104 ? -12.249 -10.153 12.593 1.00 69.31 104 ILE A C 1
ATOM 832 O O . ILE A 1 104 ? -13.245 -10.864 12.476 1.00 69.31 104 ILE A O 1
ATOM 836 N N . PHE A 1 105 ? -11.115 -10.626 13.115 1.00 61.88 105 PHE A N 1
ATOM 837 C CA . PHE A 1 105 ? -10.825 -12.056 13.271 1.00 61.88 105 PHE A CA 1
ATOM 838 C C . PHE A 1 105 ? -11.061 -12.630 14.683 1.00 61.88 105 PHE A C 1
ATOM 840 O O . PHE A 1 105 ? -10.933 -13.842 14.871 1.00 61.88 105 PHE A O 1
ATOM 847 N N . SER A 1 106 ? -11.371 -11.817 15.703 1.00 60.12 106 SER A N 1
ATOM 848 C CA . SER A 1 106 ? -11.486 -12.295 17.096 1.00 60.12 106 SER A CA 1
ATOM 849 C C . SER A 1 106 ? -12.516 -11.529 17.941 1.00 60.12 106 SER A C 1
ATOM 851 O O . SER A 1 106 ? -12.583 -10.314 17.862 1.00 60.12 106 SER A O 1
ATOM 853 N N . GLY A 1 107 ? -13.323 -12.246 18.743 1.00 53.78 107 GLY A N 1
ATOM 854 C CA . GLY A 1 107 ? -14.370 -11.721 19.644 1.00 53.78 107 GLY A CA 1
ATOM 855 C C . GLY A 1 107 ? -15.406 -12.812 20.021 1.00 53.78 107 GLY A C 1
ATOM 856 O O . GLY A 1 107 ? -15.460 -13.839 19.351 1.00 53.78 107 GLY A O 1
ATOM 857 N N . PRO A 1 108 ? -16.219 -12.672 21.090 1.00 49.19 108 PRO A N 1
ATOM 858 C CA . PRO A 1 108 ? -17.283 -13.613 21.450 1.00 49.19 108 PRO A CA 1
ATOM 859 C C . PRO A 1 108 ? -18.508 -13.515 20.521 1.00 49.19 108 PRO A C 1
ATOM 861 O O . PRO A 1 108 ? -19.300 -14.450 20.487 1.00 49.19 108 PRO A O 1
ATOM 864 N N . ASP A 1 109 ? -18.624 -12.424 19.756 1.00 52.62 109 ASP A N 1
ATOM 865 C CA . ASP A 1 109 ? -19.705 -12.118 18.807 1.00 52.62 109 ASP A CA 1
ATOM 866 C C . ASP A 1 109 ? -19.185 -12.122 17.350 1.00 52.62 109 ASP A C 1
ATOM 868 O O . ASP A 1 109 ? -19.461 -11.208 16.579 1.00 52.62 109 ASP A O 1
ATOM 872 N N . ILE A 1 110 ? -18.434 -13.156 16.944 1.00 53.41 110 ILE A N 1
ATOM 873 C CA . ILE A 1 110 ? -18.080 -13.367 15.518 1.00 53.41 110 ILE A CA 1
ATOM 874 C C . ILE A 1 110 ? -19.355 -13.522 14.654 1.00 53.41 110 ILE A C 1
ATOM 876 O O . ILE A 1 110 ? -19.322 -13.285 13.457 1.00 53.41 110 ILE A O 1
ATOM 880 N N . ASP A 1 111 ? -20.499 -13.843 15.271 1.00 47.34 111 ASP A N 1
ATOM 881 C CA . ASP A 1 111 ? -21.808 -14.007 14.624 1.00 47.34 111 ASP A CA 1
ATOM 882 C C . ASP A 1 111 ? -22.635 -12.707 14.478 1.00 47.34 111 ASP A C 1
ATOM 884 O O . ASP A 1 111 ? -23.769 -12.773 13.997 1.00 47.34 111 ASP A O 1
ATOM 888 N N . LYS A 1 112 ? -22.132 -11.521 14.868 1.00 47.31 112 LYS A N 1
ATOM 889 C CA . LYS A 1 112 ? -22.785 -10.250 14.486 1.00 47.31 112 LYS A CA 1
ATOM 890 C C . LYS A 1 112 ? -22.520 -9.988 12.997 1.00 47.31 112 LYS A C 1
ATOM 892 O O . LYS A 1 112 ? -21.628 -9.236 12.644 1.00 47.31 112 LYS A O 1
ATOM 897 N N . ASP A 1 113 ? -23.289 -10.671 12.152 1.00 43.34 113 ASP A N 1
ATOM 898 C CA . ASP A 1 113 ? -23.351 -10.537 10.694 1.00 43.34 113 ASP A CA 1
ATOM 899 C C . ASP A 1 113 ? -21.982 -10.563 9.982 1.00 43.34 113 ASP A C 1
ATOM 901 O O . ASP A 1 113 ? -21.534 -9.586 9.389 1.00 43.34 113 ASP A O 1
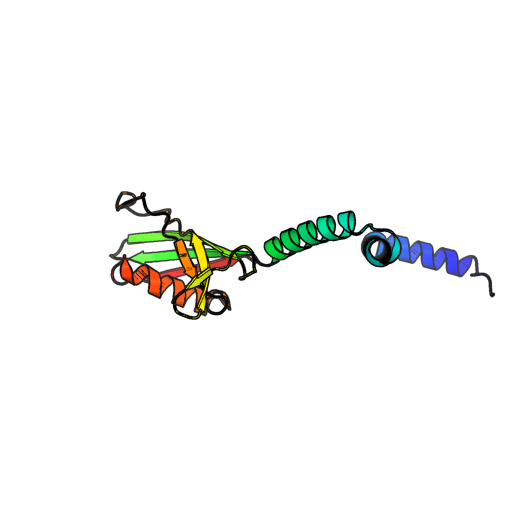ATOM 905 N N . MET A 1 114 ? -21.383 -11.758 9.923 1.00 42.59 114 MET A N 1
ATOM 906 C CA . MET A 1 114 ? -20.289 -12.161 9.010 1.00 42.59 114 MET A CA 1
ATOM 907 C C . MET A 1 114 ? -20.583 -11.976 7.497 1.00 42.59 114 MET A C 1
ATOM 909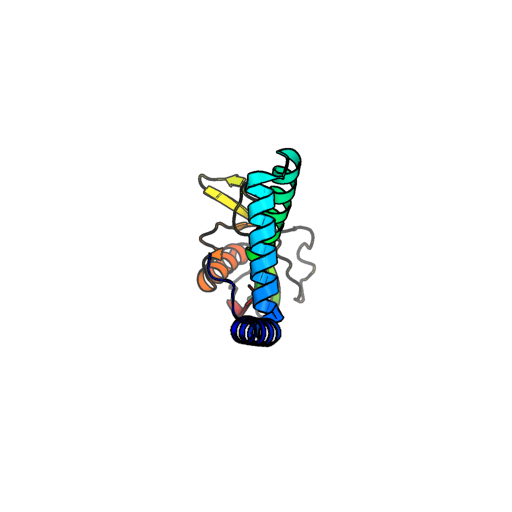 O O . MET A 1 114 ? -19.846 -12.496 6.661 1.00 42.59 114 MET A O 1
ATOM 913 N N . ASP A 1 115 ? -21.654 -11.271 7.126 1.00 39.34 115 ASP A N 1
ATOM 914 C CA . ASP A 1 115 ? -22.157 -11.133 5.751 1.00 39.34 115 ASP A CA 1
ATOM 915 C C . ASP A 1 115 ? -21.911 -9.744 5.134 1.00 39.34 115 ASP A C 1
ATOM 917 O O . ASP A 1 115 ? -22.436 -9.431 4.064 1.00 39.34 115 ASP A O 1
ATOM 921 N N . ALA A 1 116 ? -21.076 -8.911 5.752 1.00 39.12 116 ALA A N 1
ATOM 922 C CA . ALA A 1 116 ? -20.578 -7.705 5.112 1.00 39.12 116 ALA A CA 1
ATOM 923 C C . ALA A 1 116 ? -19.052 -7.755 5.059 1.00 39.12 116 ALA A C 1
ATOM 925 O O . ALA A 1 116 ? -18.363 -7.464 6.029 1.00 39.12 116 ALA A O 1
ATOM 926 N N . SER A 1 117 ? -18.525 -8.072 3.879 1.00 46.28 117 SER A N 1
ATOM 927 C CA . SER A 1 117 ? -17.295 -7.450 3.402 1.00 46.28 117 SER A CA 1
ATOM 928 C C . SER A 1 117 ? -17.492 -5.932 3.503 1.00 46.28 117 SER A C 1
ATOM 930 O O . SER A 1 117 ? -18.018 -5.307 2.577 1.00 46.28 117 SER A O 1
ATOM 932 N N . LEU A 1 118 ? -17.219 -5.351 4.670 1.00 59.06 118 LEU A N 1
ATOM 933 C CA . LEU A 1 118 ? -17.358 -3.924 4.907 1.00 59.06 118 LEU A CA 1
ATOM 934 C C . LEU A 1 118 ? -16.212 -3.243 4.171 1.00 59.06 118 LEU A C 1
ATOM 936 O O . LEU A 1 118 ? -15.138 -3.005 4.710 1.00 59.06 118 LEU A O 1
ATOM 940 N N . GLU A 1 119 ? -16.442 -3.005 2.884 1.00 70.50 119 GLU A N 1
ATOM 941 C CA . GLU A 1 119 ? -15.601 -2.152 2.066 1.00 70.50 119 GLU A CA 1
ATOM 942 C C . G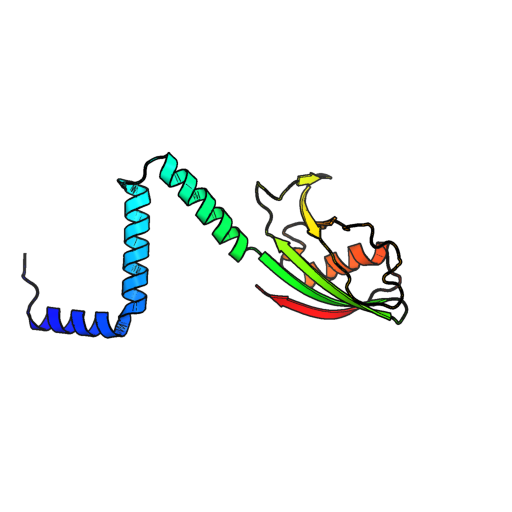LU A 1 119 ? -15.706 -0.735 2.631 1.00 70.50 119 GLU A C 1
ATOM 944 O O . GLU A 1 119 ? -16.674 -0.008 2.386 1.00 70.50 119 GLU A O 1
ATOM 949 N N . TRP A 1 120 ? -14.724 -0.353 3.443 1.00 86.69 120 TRP A N 1
ATOM 950 C CA . TRP A 1 120 ? -14.616 1.005 3.954 1.00 86.69 120 TRP A CA 1
ATOM 951 C C . TRP A 1 120 ? -13.871 1.862 2.939 1.00 86.69 120 TRP A C 1
ATOM 953 O O . TRP A 1 120 ? -12.825 1.475 2.413 1.00 86.69 120 TRP A O 1
ATOM 963 N N . TYR A 1 121 ? -14.422 3.040 2.654 1.00 89.38 121 TYR A N 1
ATOM 964 C CA . TYR A 1 121 ? -13.805 3.973 1.721 1.00 89.38 121 TYR A CA 1
ATOM 965 C C . TYR A 1 121 ? -12.666 4.728 2.399 1.00 89.38 121 TYR A C 1
ATOM 967 O O . TYR A 1 121 ? -12.835 5.239 3.506 1.00 89.38 121 TYR A O 1
ATOM 975 N N . TYR A 1 122 ? -11.536 4.848 1.712 1.00 90.81 122 TYR A N 1
ATOM 976 C CA . TYR A 1 122 ? -10.392 5.636 2.161 1.00 90.81 122 TYR A CA 1
ATOM 977 C C . TYR A 1 122 ? -9.817 6.472 1.013 1.00 90.81 122 TYR A C 1
ATOM 979 O O . TYR A 1 122 ? -10.058 6.218 -0.171 1.00 90.81 122 TYR A O 1
ATOM 987 N N . THR A 1 123 ? -9.076 7.507 1.378 1.00 91.12 123 THR A N 1
ATOM 988 C CA . THR A 1 123 ? -8.338 8.413 0.496 1.00 91.12 123 THR A CA 1
ATOM 989 C C . THR A 1 123 ? -6.839 8.292 0.768 1.00 91.12 123 THR A C 1
ATOM 991 O O . THR A 1 123 ? -6.435 7.747 1.793 1.00 91.12 123 THR A O 1
ATOM 994 N N . ASP A 1 124 ? -5.997 8.862 -0.098 1.00 88.38 124 ASP A N 1
ATOM 995 C CA . ASP A 1 124 ? -4.549 8.924 0.165 1.00 88.38 124 ASP A CA 1
ATOM 996 C C . ASP A 1 124 ? -4.206 9.686 1.464 1.00 88.38 124 ASP A C 1
ATOM 998 O O . ASP A 1 124 ? -3.168 9.433 2.068 1.00 88.38 124 ASP A O 1
ATOM 1002 N N . GLU A 1 125 ? -5.063 10.615 1.911 1.00 90.19 125 GLU A N 1
ATOM 1003 C CA . GLU A 1 125 ? -4.874 11.333 3.181 1.00 90.19 125 GLU A CA 1
ATOM 1004 C C . GLU A 1 125 ? -5.090 10.406 4.385 1.00 90.19 125 GLU A C 1
ATOM 1006 O O . GLU A 1 125 ? -4.347 10.488 5.359 1.00 90.19 125 GLU A O 1
ATOM 1011 N N . ASP A 1 126 ? -6.044 9.478 4.293 1.00 92.12 126 ASP A N 1
ATOM 1012 C CA . ASP A 1 126 ? -6.361 8.530 5.368 1.00 92.12 126 ASP A CA 1
ATOM 1013 C C . ASP A 1 126 ? -5.228 7.521 5.611 1.00 92.12 126 ASP A C 1
ATOM 1015 O O . ASP A 1 126 ? -5.070 7.023 6.723 1.00 92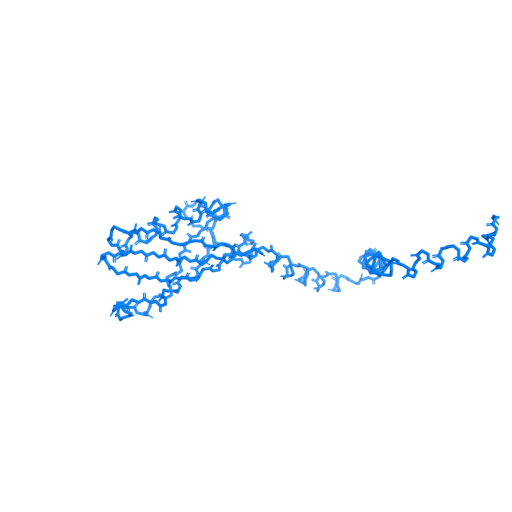.12 126 ASP A O 1
ATOM 1019 N N . ILE A 1 127 ? -4.413 7.249 4.588 1.00 90.06 127 ILE A N 1
ATOM 1020 C CA . ILE A 1 127 ? -3.274 6.319 4.651 1.00 90.06 127 ILE A CA 1
ATOM 1021 C C . ILE A 1 127 ? -1.915 7.034 4.665 1.00 90.06 127 ILE A C 1
ATOM 1023 O O . ILE A 1 127 ? -0.880 6.406 4.454 1.00 90.06 127 ILE A O 1
ATOM 1027 N N . ALA A 1 128 ? -1.900 8.350 4.904 1.00 88.06 128 ALA A N 1
ATOM 1028 C CA . ALA A 1 128 ? -0.681 9.155 4.840 1.00 88.06 128 ALA A CA 1
ATOM 1029 C C . ALA A 1 128 ? 0.357 8.766 5.908 1.00 88.06 128 ALA A C 1
ATOM 1031 O O . ALA A 1 128 ? 1.561 8.825 5.654 1.00 88.06 128 ALA A O 1
ATOM 1032 N N . ASP A 1 129 ? -0.106 8.391 7.103 1.00 89.00 129 ASP A N 1
ATOM 1033 C CA . ASP A 1 129 ? 0.714 7.873 8.196 1.00 89.00 129 ASP A CA 1
ATOM 1034 C C . ASP A 1 129 ? -0.134 7.089 9.217 1.00 89.00 129 ASP A C 1
ATOM 1036 O O . ASP A 1 129 ? -1.362 7.021 9.132 1.00 89.00 129 ASP A O 1
ATOM 1040 N N . ALA A 1 130 ? 0.533 6.517 10.222 1.00 91.50 130 ALA A N 1
ATOM 1041 C CA . ALA A 1 130 ? -0.093 5.728 11.281 1.00 91.50 130 ALA A CA 1
ATOM 1042 C C . ALA A 1 130 ? -1.231 6.443 12.028 1.00 91.50 130 ALA A C 1
ATOM 1044 O O . ALA A 1 130 ? -2.186 5.791 12.446 1.00 91.50 130 ALA A O 1
ATOM 1045 N N . GLU A 1 131 ? -1.142 7.756 12.242 1.00 93.88 131 GLU A N 1
ATOM 1046 C CA . GLU A 1 131 ? -2.171 8.486 12.986 1.00 93.88 131 GLU A CA 1
ATOM 1047 C C . GLU A 1 131 ? -3.405 8.742 12.120 1.00 93.88 131 GLU A C 1
ATOM 1049 O O . GLU A 1 131 ? -4.525 8.646 12.626 1.00 93.88 131 GLU A O 1
ATOM 1054 N N . HIS A 1 132 ? -3.220 8.977 10.818 1.00 94.88 132 HIS A N 1
ATOM 1055 C CA . HIS A 1 132 ? -4.328 9.069 9.867 1.00 94.88 132 HIS A CA 1
ATOM 1056 C C . HIS A 1 132 ? -5.063 7.729 9.750 1.00 94.88 132 HIS A C 1
ATOM 1058 O O . HIS A 1 132 ? -6.285 7.701 9.896 1.00 94.88 132 HIS A O 1
ATOM 1064 N N . VAL A 1 133 ? -4.330 6.612 9.646 1.00 93.62 133 VAL A N 1
ATOM 1065 C CA . VAL A 1 133 ? -4.937 5.271 9.571 1.00 93.62 133 VAL A CA 1
ATOM 1066 C C . VAL A 1 133 ? -5.740 4.963 10.835 1.00 93.62 133 VAL A C 1
ATOM 1068 O O . VAL A 1 133 ? -6.869 4.479 10.755 1.00 93.62 133 VAL A O 1
ATOM 1071 N N . LYS A 1 134 ? -5.208 5.282 12.023 1.00 94.25 134 LYS A N 1
ATOM 1072 C CA . LYS A 1 134 ? -5.941 5.120 13.290 1.00 94.25 134 LYS A CA 1
ATOM 1073 C C . LYS A 1 134 ? -7.195 5.989 13.351 1.00 94.25 134 LYS A C 1
ATOM 1075 O O . LYS A 1 134 ? -8.225 5.525 13.840 1.00 94.25 134 LYS A O 1
ATOM 1080 N N . ALA A 1 135 ? -7.108 7.243 12.905 1.00 94.75 135 ALA A N 1
ATOM 1081 C CA . ALA A 1 135 ? -8.238 8.164 12.899 1.00 94.75 135 ALA A CA 1
ATOM 1082 C C . ALA A 1 135 ? -9.349 7.667 11.965 1.00 94.75 135 ALA A C 1
ATOM 1084 O O . ALA A 1 135 ? -10.494 7.559 12.404 1.00 94.75 135 ALA A O 1
ATOM 1085 N N . TRP A 1 136 ? -8.986 7.284 10.738 1.00 93.31 136 TRP A N 1
ATOM 1086 C CA . TRP A 1 136 ? -9.881 6.672 9.759 1.00 93.31 136 TRP A CA 1
ATOM 1087 C C . TRP A 1 136 ? -10.525 5.393 10.304 1.00 93.31 136 TRP A C 1
ATOM 1089 O O . TRP A 1 136 ? -11.747 5.239 10.255 1.00 93.31 136 TRP A O 1
ATOM 1099 N N . PHE A 1 137 ? -9.728 4.500 10.899 1.00 91.56 137 PHE A N 1
ATOM 1100 C CA . PHE A 1 137 ? -10.223 3.246 11.461 1.00 91.56 137 PHE A CA 1
ATOM 1101 C C . PHE A 1 137 ? -11.237 3.501 12.582 1.00 91.56 137 PHE A C 1
ATOM 1103 O O . PHE A 1 137 ? -12.332 2.949 12.563 1.00 91.56 137 PHE A O 1
ATOM 1110 N N . LEU A 1 138 ? -10.920 4.387 13.534 1.00 90.88 138 LEU A N 1
ATOM 1111 C CA . LEU A 1 138 ? -11.824 4.731 14.637 1.00 90.88 138 LEU A CA 1
ATOM 1112 C C . LEU A 1 138 ? -13.089 5.459 14.181 1.00 90.88 138 LEU A C 1
ATOM 1114 O O . LEU A 1 138 ? -14.126 5.302 14.822 1.00 90.88 138 LEU A O 1
ATOM 1118 N N . GLU A 1 139 ? -13.015 6.298 13.146 1.00 90.00 139 GLU A N 1
ATOM 1119 C CA . GLU A 1 139 ? -14.191 6.974 12.592 1.00 90.00 139 GLU A CA 1
ATOM 1120 C C . GLU A 1 139 ? -15.187 5.956 12.038 1.00 90.00 139 GLU A C 1
ATOM 1122 O O . GLU A 1 139 ? -16.352 5.974 12.438 1.00 90.00 139 GLU A O 1
ATOM 1127 N N . ASN A 1 140 ? -14.710 5.020 11.215 1.00 87.12 140 ASN A N 1
ATOM 1128 C CA . ASN A 1 140 ? -15.549 3.967 10.652 1.00 87.12 140 ASN A CA 1
ATOM 1129 C C . ASN A 1 140 ? -16.066 3.010 11.737 1.00 87.12 140 ASN A C 1
ATOM 1131 O O . ASN A 1 140 ? -17.266 2.748 11.824 1.00 87.12 140 ASN A O 1
ATOM 1135 N N . LEU A 1 141 ? -15.189 2.569 12.643 1.00 85.69 141 LEU A N 1
ATOM 1136 C CA . LEU A 1 141 ? -15.521 1.593 13.680 1.00 85.69 141 LEU A CA 1
ATOM 1137 C C . LEU A 1 141 ? -16.610 2.090 14.650 1.00 85.69 141 LEU A C 1
ATOM 1139 O O . LEU A 1 141 ? -17.436 1.304 15.111 1.00 85.69 141 LEU A O 1
ATOM 1143 N N . LYS A 1 142 ? -16.669 3.398 14.939 1.00 85.62 142 LYS A N 1
ATOM 1144 C CA . LYS A 1 142 ? -17.694 4.005 15.817 1.00 85.62 142 LYS A CA 1
ATOM 1145 C C . LYS A 1 142 ? -19.121 3.912 15.273 1.00 85.62 142 LYS A C 1
ATOM 1147 O O . LYS A 1 142 ? -20.062 4.146 16.033 1.00 85.62 142 LYS A O 1
ATOM 1152 N N . HIS A 1 143 ? -19.305 3.618 13.986 1.00 80.81 143 HIS A N 1
ATOM 1153 C CA . HIS A 1 143 ? -20.634 3.383 13.423 1.00 80.81 143 HIS A CA 1
ATOM 1154 C C . HIS A 1 143 ? -21.223 2.034 13.844 1.00 80.81 143 HIS A C 1
ATOM 1156 O O . HIS A 1 143 ? -22.445 1.884 13.855 1.00 80.81 143 HIS A O 1
ATOM 1162 N N . GLU A 1 144 ? -20.368 1.088 14.226 1.00 77.44 144 GLU A N 1
ATOM 1163 C CA . GLU A 1 144 ? -20.737 -0.306 14.475 1.00 77.44 144 GLU A CA 1
ATOM 1164 C C . GLU A 1 144 ? -20.479 -0.727 15.928 1.00 77.44 144 GLU A C 1
ATOM 1166 O O . GLU A 1 144 ? -21.251 -1.496 16.502 1.00 77.44 144 GLU A O 1
ATOM 1171 N N . TYR A 1 145 ? -19.444 -0.167 16.556 1.00 81.19 145 TYR A N 1
ATOM 1172 C CA . TYR A 1 145 ? -18.978 -0.529 17.892 1.00 81.19 145 TYR A CA 1
ATOM 1173 C C . TYR A 1 145 ? -19.072 0.653 18.862 1.00 81.19 145 TYR A C 1
ATOM 1175 O O . TYR A 1 145 ? -18.775 1.800 18.517 1.00 81.19 145 TYR A O 1
ATOM 1183 N N . GLN A 1 146 ? -19.465 0.381 20.111 1.00 82.19 146 GLN A N 1
ATOM 1184 C CA . GLN A 1 146 ? -19.543 1.404 21.157 1.00 82.19 146 GLN A CA 1
ATOM 1185 C C . GLN A 1 146 ? -18.189 1.605 21.837 1.00 82.19 146 GLN A C 1
ATOM 1187 O O . GLN A 1 146 ? -17.514 0.639 22.194 1.00 82.19 146 GLN A O 1
ATOM 1192 N N . GLU A 1 147 ? -17.821 2.875 22.027 1.00 85.75 147 GLU A N 1
ATOM 1193 C CA . GLU A 1 147 ? -16.594 3.299 22.718 1.00 85.75 147 GLU A CA 1
ATOM 1194 C C . GLU A 1 147 ? -15.334 2.511 22.291 1.00 85.75 147 GLU A C 1
ATOM 1196 O O . GLU A 1 147 ? -14.632 1.974 23.149 1.00 85.75 147 GLU A O 1
ATOM 1201 N N . PRO A 1 148 ? -15.038 2.390 20.979 1.00 88.50 148 PRO A N 1
ATOM 1202 C CA . PRO A 1 148 ? -13.878 1.632 20.541 1.00 88.50 148 PRO A CA 1
ATOM 1203 C C . PRO A 1 148 ? -12.569 2.342 20.909 1.00 88.50 148 PRO A C 1
ATOM 1205 O O . PRO A 1 148 ? -12.434 3.558 20.734 1.00 88.50 148 PRO A O 1
ATOM 1208 N N . GLU A 1 149 ? -11.586 1.564 21.355 1.00 92.06 149 GLU A N 1
ATOM 1209 C CA . GLU A 1 149 ? -10.238 2.021 21.699 1.00 92.06 149 GLU A CA 1
ATOM 1210 C C . GLU A 1 149 ? -9.190 1.119 21.039 1.00 92.06 149 GLU A C 1
ATOM 1212 O O . GLU A 1 149 ? -9.247 -0.101 21.172 1.00 92.06 149 GLU A O 1
ATOM 1217 N N . ILE A 1 150 ? -8.230 1.711 20.321 1.00 92.81 150 ILE A N 1
ATOM 1218 C CA . ILE A 1 150 ? -7.099 0.975 19.741 1.00 92.81 150 ILE A CA 1
ATOM 1219 C C . ILE A 1 150 ? -6.074 0.708 20.846 1.00 92.81 150 ILE A C 1
ATOM 1221 O O . ILE A 1 150 ? -5.556 1.646 21.450 1.00 92.81 150 ILE A O 1
ATOM 1225 N N . ASN A 1 151 ? -5.737 -0.562 21.054 1.00 92.62 151 ASN A N 1
ATOM 1226 C CA . ASN A 1 151 ? -4.765 -1.008 22.054 1.00 92.62 151 ASN A CA 1
ATOM 1227 C C . ASN A 1 151 ? -3.416 -1.405 21.441 1.00 92.62 151 ASN A C 1
ATOM 1229 O O . ASN A 1 151 ? -2.391 -1.327 22.119 1.00 92.62 151 ASN A O 1
ATOM 1233 N N . GLY A 1 152 ? -3.407 -1.808 20.169 1.00 91.56 152 GLY A N 1
ATOM 1234 C CA . GLY A 1 152 ? -2.218 -2.228 19.433 1.00 91.56 152 GLY A CA 1
ATOM 1235 C C . GLY A 1 152 ? -2.320 -1.818 17.967 1.00 91.56 152 GLY A C 1
ATOM 1236 O O . GLY A 1 152 ? -3.403 -1.833 17.386 1.00 91.56 152 GLY A O 1
ATOM 1237 N N . PHE A 1 153 ? -1.202 -1.389 17.384 1.00 94.31 153 PHE A N 1
ATOM 1238 C CA . PHE A 1 153 ? -1.159 -0.921 16.002 1.00 94.31 153 PHE A CA 1
ATOM 1239 C C . PHE A 1 153 ? 0.241 -1.099 15.414 1.00 94.31 153 PHE A C 1
ATOM 1241 O O . PHE A 1 153 ? 1.213 -0.580 15.971 1.00 94.31 153 PHE A O 1
ATOM 1248 N N . GLU A 1 154 ? 0.328 -1.786 14.282 1.00 93.50 154 GLU A N 1
ATOM 1249 C CA . GLU A 1 154 ? 1.558 -2.015 13.525 1.00 93.50 154 GLU A CA 1
ATOM 1250 C C . GLU A 1 154 ? 1.289 -1.811 12.029 1.00 93.50 154 GLU A C 1
ATOM 1252 O O . GLU A 1 154 ? 0.264 -2.264 11.522 1.00 93.50 154 GLU A O 1
ATOM 1257 N N . ILE A 1 155 ? 2.201 -1.116 11.341 1.00 90.25 155 ILE A N 1
ATOM 1258 C CA . ILE A 1 155 ? 2.190 -0.963 9.881 1.00 90.25 155 ILE A CA 1
ATOM 1259 C C . ILE A 1 155 ? 3.378 -1.721 9.299 1.00 90.25 155 ILE A C 1
ATOM 1261 O O . ILE A 1 155 ? 4.510 -1.549 9.758 1.00 90.25 155 ILE A O 1
ATOM 1265 N N . GLU A 1 156 ? 3.107 -2.496 8.257 1.00 86.44 156 GLU A N 1
ATOM 1266 C CA . GLU A 1 156 ? 4.095 -3.109 7.380 1.00 86.44 156 GLU A CA 1
ATOM 1267 C C . GLU A 1 156 ? 4.052 -2.400 6.010 1.00 86.44 156 GLU A C 1
ATOM 1269 O O . GLU A 1 156 ? 2.974 -2.241 5.426 1.00 86.44 156 GLU A O 1
ATOM 1274 N N . GLU A 1 157 ? 5.222 -1.951 5.536 1.00 69.06 157 GLU A N 1
ATOM 1275 C CA . GLU A 1 157 ? 5.473 -1.333 4.216 1.00 69.06 157 GLU A CA 1
ATOM 1276 C C . GLU A 1 157 ? 6.317 -2.262 3.327 1.00 69.06 157 GLU A C 1
ATOM 1278 O O . GLU A 1 157 ? 7.244 -2.923 3.865 1.00 69.06 157 GLU A O 1
#

pLDDT: mean 81.71, std 13.01, range [39.12, 96.62]